Protein AF-A0AAJ2VPK1-F1 (afdb_monomer_lite)

pLDDT: mean 86.39, std 8.25, range [45.5, 94.44]

Foldseek 3Di:
DDPVVVVVVVVVLVVVVVVLVVVLVVLVVVLVVQCPDPPDDPVRVVVSVVVVVVSVVVVVVVVVVCVVVVVDDDDD

Secondary structure (DSSP, 8-state):
--HHHHHHHHHHHHHHHHHHHHHHHHHHHHHHHHHT-TT--HHHHHHHHHHHHHHHHHHHHHHHHHHHTT-S----

Structure (mmCIF, N/CA/C/O backbone):
data_AF-A0AAJ2VPK1-F1
#
_entry.id   AF-A0AAJ2VPK1-F1
#
loop_
_atom_site.group_PDB
_atom_site.id
_atom_site.type_symbol
_atom_site.label_atom_id
_atom_site.label_alt_id
_atom_site.label_comp_id
_atom_site.label_asym_id
_atom_site.label_entity_id
_atom_site.label_seq_id
_atom_site.pdbx_PDB_ins_code
_atom_site.Cartn_x
_atom_site.Cartn_y
_atom_site.Cartn_z
_atom_site.occupancy
_atom_site.B_iso_or_equiv
_atom_site.auth_seq_id
_atom_site.auth_comp_id
_atom_site.auth_asym_id
_atom_site.auth_atom_id
_atom_site.pdbx_PDB_model_num
ATOM 1 N N . MET A 1 1 ? -20.607 9.838 24.334 1.00 65.25 1 MET A N 1
ATOM 2 C CA . MET A 1 1 ? -20.485 8.957 23.158 1.00 65.25 1 MET A CA 1
ATOM 3 C C . MET A 1 1 ? -21.094 7.621 23.531 1.00 65.25 1 MET A C 1
ATOM 5 O O . MET A 1 1 ? -20.716 7.072 24.560 1.00 65.25 1 MET A O 1
ATOM 9 N N . THR A 1 2 ? -22.110 7.177 22.802 1.00 90.50 2 THR A N 1
ATOM 10 C CA . THR A 1 2 ? -22.800 5.913 23.082 1.00 90.50 2 THR A CA 1
ATOM 11 C C . THR A 1 2 ? -22.014 4.728 22.500 1.00 90.50 2 THR A C 1
ATOM 13 O O . THR A 1 2 ? -21.208 4.919 21.585 1.00 90.50 2 THR A O 1
ATOM 16 N N . PRO A 1 3 ? -22.255 3.489 22.963 1.00 85.62 3 PRO A N 1
ATOM 17 C CA . PRO A 1 3 ? -21.683 2.293 22.334 1.00 85.62 3 PRO A CA 1
ATOM 18 C C . PRO A 1 3 ? -22.044 2.154 20.843 1.00 85.62 3 PRO A C 1
ATOM 20 O O . PRO A 1 3 ? -21.279 1.601 20.051 1.00 85.62 3 PRO A O 1
ATOM 23 N N . GLN A 1 4 ? -23.205 2.681 20.441 1.00 86.81 4 GLN A N 1
ATOM 24 C CA . GLN A 1 4 ? -23.633 2.726 19.043 1.00 86.81 4 GLN A CA 1
ATOM 25 C C . GLN A 1 4 ? -22.789 3.713 18.229 1.00 86.81 4 GLN A C 1
ATOM 27 O O . GLN A 1 4 ? -22.362 3.361 17.131 1.00 86.81 4 GLN A O 1
ATOM 32 N N . ASP A 1 5 ? -22.473 4.888 18.785 1.00 81.25 5 ASP A N 1
ATOM 33 C CA . ASP A 1 5 ? -21.592 5.874 18.141 1.00 81.25 5 ASP A CA 1
ATOM 34 C C . ASP A 1 5 ? -20.180 5.305 17.938 1.00 81.25 5 ASP A C 1
ATOM 36 O O . ASP A 1 5 ? -19.610 5.430 16.857 1.00 81.25 5 ASP A O 1
ATOM 40 N N . 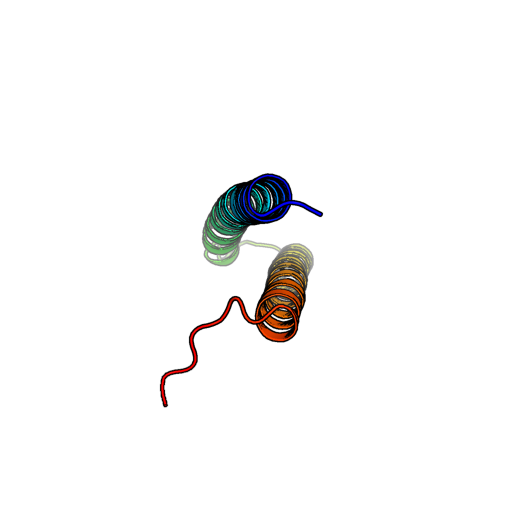GLN A 1 6 ? -19.640 4.609 18.945 1.00 78.62 6 GLN A N 1
ATOM 41 C CA . GLN A 1 6 ? -18.337 3.932 18.858 1.00 78.62 6 GLN A CA 1
ATOM 42 C C . GLN A 1 6 ? -18.326 2.860 17.765 1.00 78.62 6 GLN A C 1
ATOM 44 O O . GLN A 1 6 ? -17.419 2.813 16.937 1.00 78.62 6 GLN A O 1
ATOM 49 N N . THR A 1 7 ? -19.370 2.029 17.717 1.00 83.88 7 THR A N 1
ATOM 50 C CA . THR A 1 7 ? -19.505 0.976 16.701 1.00 83.88 7 THR A CA 1
ATOM 51 C C . THR A 1 7 ? -19.635 1.560 15.294 1.00 83.88 7 THR A C 1
ATOM 53 O O . THR A 1 7 ? -19.088 1.010 14.338 1.00 83.88 7 THR A O 1
ATOM 56 N N . TYR A 1 8 ? -20.371 2.663 15.145 1.00 84.44 8 TYR A N 1
ATOM 57 C CA . TYR A 1 8 ? -20.520 3.356 13.870 1.00 84.44 8 TYR A CA 1
ATOM 58 C C . TYR A 1 8 ? -19.186 3.932 13.383 1.00 84.44 8 TYR A C 1
ATOM 60 O O . TYR A 1 8 ? -18.806 3.685 12.240 1.00 84.44 8 TYR A O 1
ATOM 68 N N . LEU A 1 9 ? -18.458 4.642 14.251 1.00 80.31 9 LEU A N 1
ATOM 69 C CA . LEU A 1 9 ? -17.155 5.224 13.922 1.00 80.31 9 LEU A CA 1
ATOM 70 C C . LEU A 1 9 ? -16.139 4.146 13.534 1.00 80.31 9 LEU A C 1
ATOM 72 O O . LEU A 1 9 ? -15.464 4.288 12.517 1.00 80.31 9 LEU A O 1
ATOM 76 N N . LEU A 1 10 ? -16.109 3.030 14.269 1.00 82.31 10 LEU A N 1
ATOM 77 C CA . LEU A 1 10 ? -15.265 1.883 13.941 1.00 82.31 10 LEU A CA 1
ATOM 78 C C . LEU A 1 10 ? -15.605 1.301 12.561 1.00 82.31 10 LEU A C 1
ATOM 80 O O . LEU A 1 10 ? -14.722 1.096 11.734 1.00 82.31 10 LEU A O 1
ATOM 84 N N . LYS A 1 11 ? -16.892 1.076 12.266 1.00 84.06 11 LYS A N 1
ATOM 85 C CA . LYS A 1 11 ? -17.325 0.581 10.947 1.00 84.06 11 LYS A CA 1
ATOM 86 C C . LYS A 1 11 ? -16.979 1.549 9.817 1.00 84.06 11 LYS A C 1
ATOM 88 O O . LYS A 1 11 ? -16.586 1.103 8.740 1.00 84.06 11 LYS A O 1
ATOM 93 N N . ALA A 1 12 ? -17.124 2.853 10.044 1.00 80.31 12 ALA A N 1
ATOM 94 C CA . ALA A 1 12 ? -16.758 3.874 9.069 1.00 80.31 12 ALA A CA 1
ATOM 95 C C . ALA A 1 12 ? -15.245 3.866 8.792 1.00 80.31 12 ALA A C 1
ATOM 97 O O . ALA A 1 12 ? -14.848 3.858 7.626 1.00 80.31 12 ALA A O 1
ATOM 98 N N . ALA A 1 13 ? -14.417 3.779 9.839 1.00 78.12 13 ALA A N 1
ATOM 99 C CA . ALA A 1 13 ? -12.964 3.664 9.723 1.00 78.12 13 ALA A CA 1
ATOM 100 C C . ALA A 1 13 ? -12.549 2.403 8.942 1.00 78.12 13 ALA A C 1
ATOM 102 O O . ALA A 1 13 ? -11.811 2.503 7.964 1.00 78.12 13 ALA A O 1
ATOM 103 N N . LEU A 1 14 ? -13.114 1.239 9.288 1.00 82.75 14 LEU A N 1
ATOM 104 C CA . LEU A 1 14 ? -12.843 -0.030 8.600 1.00 82.75 14 LEU A CA 1
ATOM 105 C C . LEU A 1 14 ? -13.296 -0.022 7.131 1.00 82.75 14 LEU A C 1
ATOM 107 O O . LEU A 1 14 ? -12.640 -0.604 6.273 1.00 82.75 14 LEU A O 1
ATOM 111 N N . THR A 1 15 ? -14.402 0.655 6.808 1.00 83.69 15 THR A N 1
ATOM 112 C CA . THR A 1 15 ? -14.854 0.807 5.411 1.00 83.69 15 THR A CA 1
ATOM 113 C C . THR A 1 15 ? -13.870 1.653 4.597 1.00 83.69 15 THR A C 1
ATOM 115 O O . THR A 1 15 ? -13.610 1.353 3.429 1.00 83.69 15 THR A O 1
ATOM 118 N N . GLY A 1 16 ? -13.305 2.697 5.212 1.00 81.19 16 GLY A N 1
ATOM 119 C CA . GLY A 1 16 ? -12.212 3.473 4.627 1.00 81.19 16 GLY A CA 1
ATOM 120 C C . GLY A 1 16 ? -10.995 2.599 4.319 1.00 81.19 16 GLY A C 1
ATOM 121 O O . GLY A 1 16 ? -10.462 2.672 3.211 1.00 81.19 16 GLY A O 1
ATOM 122 N N . ASP A 1 17 ? -10.638 1.711 5.247 1.00 84.44 17 ASP A N 1
ATOM 123 C CA . ASP A 1 17 ? -9.482 0.816 5.113 1.00 84.44 17 ASP A CA 1
ATOM 124 C C . ASP A 1 17 ? -9.648 -0.172 3.970 1.00 84.44 17 ASP A C 1
ATOM 126 O O . ASP A 1 17 ? -8.744 -0.318 3.152 1.00 84.44 17 ASP A O 1
ATOM 130 N N . VAL A 1 18 ? -10.826 -0.792 3.848 1.00 84.12 18 VAL A N 1
ATOM 131 C CA . VAL A 1 18 ? -11.134 -1.694 2.728 1.00 84.12 18 VAL A CA 1
ATOM 132 C C . VAL A 1 18 ? -10.920 -0.982 1.393 1.00 84.12 18 VAL A C 1
ATOM 134 O O . VAL A 1 18 ? -10.254 -1.511 0.503 1.00 84.12 18 VAL A O 1
ATOM 137 N N . ARG A 1 19 ? -11.416 0.253 1.257 1.00 85.69 19 ARG A N 1
ATOM 138 C CA . ARG A 1 19 ? -11.258 1.026 0.020 1.00 85.69 19 ARG A CA 1
ATOM 139 C C . ARG A 1 19 ? -9.793 1.363 -0.269 1.00 85.69 19 ARG A C 1
ATOM 141 O O . ARG A 1 19 ? -9.374 1.284 -1.425 1.00 85.69 19 ARG A O 1
ATOM 148 N N . 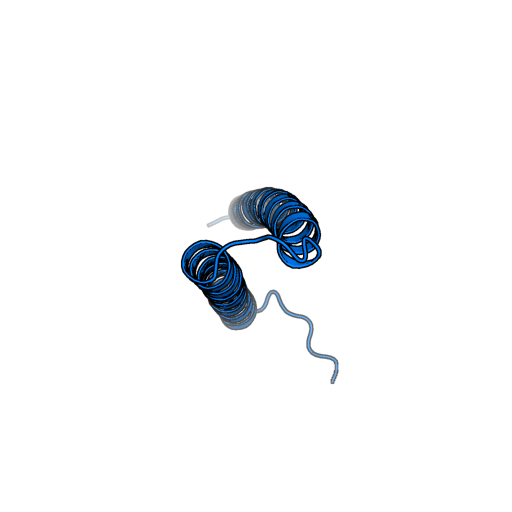GLN A 1 20 ? -9.021 1.738 0.750 1.00 85.88 20 GLN A N 1
ATOM 149 C CA . GLN A 1 20 ? -7.589 2.010 0.599 1.00 85.88 20 GLN A CA 1
ATOM 150 C C . GLN A 1 20 ? -6.818 0.746 0.205 1.00 85.88 20 GLN A C 1
ATOM 152 O O . GLN A 1 20 ? -6.006 0.790 -0.718 1.00 85.88 20 GLN A O 1
ATOM 157 N N . MET A 1 21 ? -7.122 -0.396 0.825 1.00 87.62 21 MET A N 1
ATOM 158 C CA . MET A 1 21 ? -6.518 -1.687 0.489 1.00 87.62 21 MET A CA 1
ATOM 159 C C . MET A 1 21 ? -6.834 -2.116 -0.951 1.00 87.62 21 MET A C 1
ATOM 161 O O . MET A 1 21 ? -5.941 -2.562 -1.671 1.00 87.62 21 MET A O 1
ATOM 165 N N . GLU A 1 22 ? -8.071 -1.931 -1.420 1.00 90.81 22 GLU A N 1
ATOM 166 C CA . GLU A 1 22 ? -8.438 -2.202 -2.817 1.00 90.81 22 GLU A CA 1
ATOM 167 C C . GLU A 1 22 ? -7.673 -1.314 -3.808 1.00 90.81 22 GLU A C 1
ATOM 169 O O . GLU A 1 22 ? -7.244 -1.779 -4.868 1.00 90.81 22 GLU A O 1
ATOM 174 N N . GLN A 1 23 ? -7.505 -0.027 -3.490 1.00 89.44 23 GLN A N 1
ATOM 175 C CA . GLN A 1 23 ? -6.731 0.897 -4.322 1.00 89.44 23 GLN A CA 1
ATOM 176 C C . GLN A 1 23 ? -5.258 0.501 -4.361 1.00 89.44 23 GLN A C 1
ATOM 178 O O . GLN A 1 23 ? -4.682 0.388 -5.442 1.00 89.44 23 GLN A O 1
ATOM 183 N N . ALA A 1 24 ? -4.675 0.223 -3.200 1.00 91.25 24 ALA A N 1
ATOM 184 C CA . ALA A 1 24 ? -3.304 -0.232 -3.075 1.00 91.25 24 ALA A CA 1
ATOM 185 C C . ALA A 1 24 ? -3.048 -1.527 -3.851 1.00 91.25 24 ALA A C 1
ATOM 187 O O . ALA A 1 24 ? -2.063 -1.623 -4.577 1.00 91.25 24 ALA A O 1
ATOM 188 N N . SER A 1 25 ? -3.968 -2.494 -3.776 1.00 91.50 25 SER A N 1
ATOM 189 C CA . SER A 1 25 ? -3.896 -3.740 -4.544 1.00 91.50 25 SER A CA 1
ATOM 190 C C . SER A 1 25 ? -3.830 -3.480 -6.055 1.00 91.50 25 SER A C 1
ATOM 192 O O . SER A 1 25 ? -2.995 -4.061 -6.749 1.00 91.50 25 SER A O 1
ATOM 194 N N . LYS A 1 26 ? -4.648 -2.553 -6.570 1.00 92.50 26 LYS A N 1
ATOM 195 C CA . LYS A 1 26 ? -4.630 -2.163 -7.991 1.00 92.50 26 LYS A CA 1
ATOM 196 C C . LYS A 1 26 ? -3.327 -1.466 -8.385 1.00 92.50 26 LYS A C 1
ATOM 198 O O . LYS A 1 26 ? -2.799 -1.751 -9.458 1.00 92.50 26 LYS A O 1
ATOM 203 N N . ILE A 1 27 ? -2.809 -0.582 -7.529 1.00 91.62 27 ILE A N 1
ATOM 204 C CA . ILE A 1 27 ? -1.522 0.092 -7.751 1.00 91.62 27 ILE A CA 1
ATOM 205 C C . ILE A 1 27 ? -0.399 -0.944 -7.797 1.00 91.62 27 ILE A C 1
ATOM 207 O O . ILE A 1 27 ? 0.347 -0.972 -8.769 1.00 91.62 27 ILE A O 1
ATOM 211 N N . LEU A 1 28 ? -0.323 -1.838 -6.807 1.00 92.44 28 LEU A N 1
ATOM 212 C CA . LEU A 1 28 ? 0.677 -2.907 -6.751 1.00 92.44 28 LEU A CA 1
ATOM 213 C C . LEU A 1 28 ? 0.634 -3.791 -8.000 1.00 92.44 28 LEU A C 1
ATOM 215 O O . LEU A 1 28 ? 1.679 -4.056 -8.588 1.00 92.44 28 LEU A O 1
ATOM 219 N N . ALA A 1 29 ? -0.558 -4.197 -8.444 1.00 90.75 29 ALA A N 1
ATOM 220 C CA . ALA A 1 29 ? -0.714 -4.991 -9.660 1.00 90.75 29 ALA A CA 1
ATOM 221 C C . ALA A 1 29 ? -0.223 -4.241 -10.911 1.00 90.75 29 ALA A C 1
ATOM 223 O O . ALA A 1 29 ? 0.511 -4.806 -11.723 1.00 90.75 29 ALA A O 1
ATOM 224 N N . GLY A 1 30 ? -0.586 -2.962 -11.054 1.00 90.94 30 GLY A N 1
ATOM 225 C CA . GLY 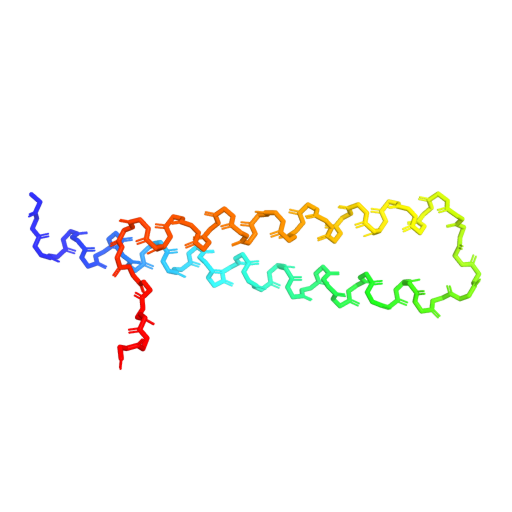A 1 30 ? -0.148 -2.126 -12.173 1.00 90.94 30 GLY A CA 1
ATOM 226 C C . GLY A 1 30 ? 1.363 -1.895 -12.177 1.00 90.94 30 GLY A C 1
ATOM 227 O O . GLY A 1 30 ? 2.010 -2.057 -13.209 1.00 90.94 30 GLY A O 1
ATOM 228 N N . VAL A 1 31 ? 1.942 -1.580 -11.017 1.00 93.12 31 VAL A N 1
ATOM 229 C CA . VAL A 1 31 ? 3.386 -1.386 -10.869 1.00 93.12 31 VAL A CA 1
ATOM 230 C C . VAL A 1 31 ? 4.144 -2.684 -11.151 1.00 93.12 31 VAL A C 1
ATOM 232 O O . VAL A 1 31 ? 5.115 -2.657 -11.900 1.00 93.12 31 VAL A O 1
ATOM 235 N N . ALA A 1 32 ? 3.691 -3.826 -10.624 1.00 89.19 32 ALA A N 1
ATOM 236 C CA . ALA A 1 32 ? 4.310 -5.124 -10.892 1.00 89.19 32 ALA A CA 1
ATOM 237 C C . ALA A 1 32 ? 4.303 -5.464 -12.391 1.00 89.19 32 ALA A C 1
ATOM 239 O O . ALA A 1 32 ? 5.313 -5.927 -12.919 1.00 89.19 32 ALA A O 1
ATOM 240 N N . MET A 1 33 ? 3.197 -5.183 -13.089 1.00 91.25 33 MET A N 1
ATOM 241 C CA . MET A 1 33 ? 3.099 -5.376 -14.537 1.00 91.25 33 MET A CA 1
ATOM 242 C C . MET A 1 33 ? 4.109 -4.509 -15.301 1.00 91.25 33 MET A C 1
ATOM 244 O O . MET A 1 33 ? 4.767 -5.003 -16.211 1.00 91.25 33 MET A O 1
ATOM 248 N N . LEU A 1 34 ? 4.253 -3.236 -14.921 1.00 90.69 34 LEU A N 1
ATOM 249 C CA . LEU A 1 34 ? 5.143 -2.284 -15.593 1.00 90.69 34 LEU A CA 1
ATOM 250 C C . LEU A 1 34 ? 6.625 -2.509 -15.266 1.00 90.69 34 LEU A C 1
ATOM 252 O O . LEU A 1 34 ? 7.475 -2.336 -16.130 1.00 90.69 34 LEU A O 1
ATOM 256 N N . LEU A 1 35 ? 6.963 -2.910 -14.039 1.00 89.00 35 LEU A N 1
ATOM 257 C CA . LEU A 1 35 ? 8.353 -3.186 -13.656 1.00 89.00 35 LE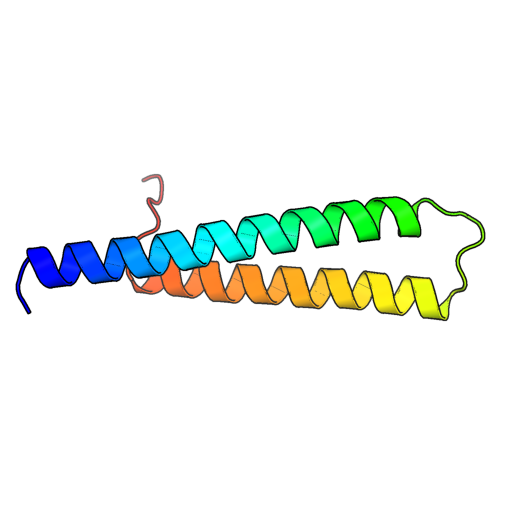U A CA 1
ATOM 258 C C . LEU A 1 35 ? 8.918 -4.449 -14.316 1.00 89.00 35 LEU A C 1
ATOM 260 O O . LEU A 1 35 ? 10.144 -4.559 -14.444 1.00 89.00 35 LEU A O 1
ATOM 264 N N . ASN A 1 36 ? 8.037 -5.370 -14.715 1.00 88.44 36 ASN A N 1
ATOM 265 C CA . ASN A 1 36 ? 8.376 -6.581 -15.458 1.00 88.44 36 ASN A CA 1
ATOM 266 C C . ASN A 1 36 ? 8.636 -6.315 -16.953 1.00 88.44 36 ASN A C 1
ATOM 268 O O . ASN A 1 36 ? 9.096 -7.205 -17.663 1.00 88.44 36 ASN A O 1
ATOM 272 N N . ASP A 1 37 ? 8.353 -5.104 -17.438 1.00 90.56 37 ASP A N 1
ATOM 273 C CA . ASP A 1 37 ? 8.746 -4.669 -18.773 1.00 90.56 37 ASP A CA 1
ATOM 274 C C . ASP A 1 37 ? 10.258 -4.373 -18.792 1.00 90.56 37 ASP A C 1
ATOM 276 O O . ASP A 1 37 ? 10.765 -3.549 -18.022 1.00 90.56 37 ASP A O 1
ATOM 280 N N . HIS A 1 38 ? 11.000 -5.078 -19.648 1.00 83.19 38 HIS A N 1
ATOM 281 C CA . HIS A 1 38 ? 12.445 -4.896 -19.796 1.00 83.19 38 HIS A CA 1
ATOM 282 C C . HIS A 1 38 ? 12.807 -3.611 -20.551 1.00 83.19 38 HIS A C 1
ATOM 284 O O . HIS A 1 38 ? 13.926 -3.124 -20.386 1.00 83.19 38 HIS A O 1
ATOM 290 N N . ASP A 1 39 ? 11.863 -3.037 -21.301 1.00 92.44 39 ASP A N 1
ATOM 291 C CA . ASP A 1 39 ? 12.060 -1.832 -22.111 1.00 92.44 39 ASP A CA 1
ATOM 292 C C . ASP A 1 39 ? 11.624 -0.552 -21.380 1.00 92.44 39 ASP A C 1
ATOM 294 O O . ASP A 1 39 ? 11.664 0.551 -21.938 1.00 92.44 39 ASP A O 1
ATOM 298 N N . ILE A 1 40 ? 11.202 -0.665 -20.117 1.00 92.00 40 ILE A N 1
ATOM 299 C CA . ILE A 1 40 ? 10.802 0.497 -19.334 1.00 92.00 40 ILE A CA 1
ATOM 300 C C . ILE A 1 40 ? 11.995 1.426 -19.078 1.00 92.00 40 ILE A C 1
ATOM 302 O O . ILE A 1 40 ? 13.033 1.032 -18.544 1.00 92.00 40 ILE A O 1
ATOM 306 N N . ASP A 1 41 ? 11.806 2.691 -19.444 1.00 94.38 41 ASP A N 1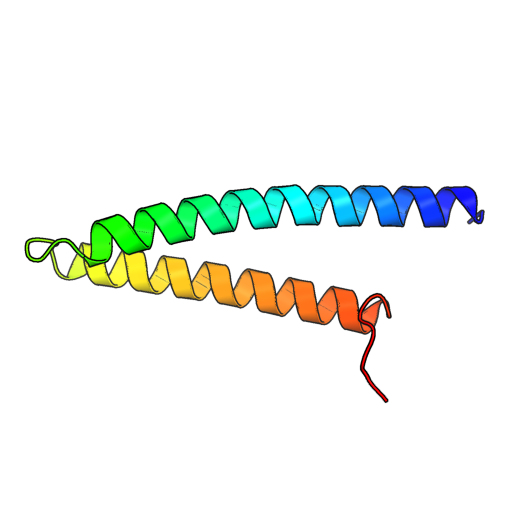
ATOM 307 C CA . ASP A 1 41 ? 12.781 3.756 -19.225 1.00 94.38 41 ASP A CA 1
ATOM 308 C C . ASP A 1 41 ? 13.161 3.906 -17.738 1.00 94.38 41 ASP A C 1
ATOM 310 O O . ASP A 1 41 ? 12.330 3.715 -16.843 1.00 94.38 41 ASP A O 1
ATOM 314 N N . GLY A 1 42 ? 14.415 4.291 -17.481 1.00 90.31 42 GLY A N 1
ATOM 315 C CA . GLY A 1 42 ? 14.968 4.418 -16.130 1.00 90.31 42 GLY A CA 1
ATOM 316 C C . GLY A 1 42 ? 14.179 5.381 -15.239 1.00 90.31 42 GLY A C 1
ATOM 317 O O . GLY A 1 42 ? 13.848 5.020 -14.111 1.00 90.31 42 GLY A O 1
ATOM 318 N N . LEU A 1 43 ? 13.772 6.545 -15.759 1.00 93.25 43 LEU A N 1
ATOM 319 C CA . LEU A 1 43 ? 12.989 7.521 -14.988 1.00 93.25 43 LEU A CA 1
ATOM 320 C C . LEU A 1 43 ? 11.597 6.979 -14.648 1.00 93.25 43 LEU A C 1
ATOM 322 O O . LEU A 1 43 ? 11.081 7.203 -13.554 1.00 93.25 43 LEU A O 1
ATOM 326 N N . LYS A 1 44 ? 10.980 6.231 -15.571 1.00 92.56 44 LYS A N 1
ATOM 327 C CA . LYS A 1 44 ? 9.689 5.575 -15.312 1.00 92.56 44 LYS A CA 1
ATOM 328 C C . LYS A 1 44 ? 9.827 4.500 -14.239 1.00 92.56 44 LYS A C 1
ATOM 330 O O . LYS A 1 44 ? 8.967 4.404 -13.369 1.00 92.56 44 LYS A O 1
ATOM 335 N N . ARG A 1 45 ? 10.905 3.713 -14.278 1.00 93.19 45 ARG A N 1
ATOM 336 C CA . ARG A 1 45 ? 11.201 2.700 -13.257 1.00 93.19 45 ARG A CA 1
ATOM 337 C C . ARG A 1 45 ? 11.379 3.336 -11.878 1.00 93.19 45 ARG A C 1
ATOM 339 O O . ARG A 1 45 ? 10.780 2.852 -10.924 1.00 93.19 45 ARG A O 1
ATOM 346 N N . GLU A 1 46 ? 12.134 4.427 -11.780 1.00 93.62 46 GLU A N 1
ATOM 347 C CA . GLU A 1 46 ? 12.313 5.181 -10.531 1.00 93.62 46 GLU A CA 1
ATOM 348 C C . GLU A 1 46 ? 10.984 5.732 -9.999 1.00 93.62 46 GLU A C 1
ATOM 350 O O . GLU A 1 46 ? 10.661 5.521 -8.833 1.00 93.62 46 GLU A O 1
ATOM 355 N N . ALA A 1 47 ? 10.155 6.337 -10.855 1.00 93.38 47 ALA A N 1
ATOM 356 C CA . ALA A 1 47 ? 8.839 6.840 -10.455 1.00 93.38 47 ALA A CA 1
ATOM 357 C C . ALA A 1 47 ? 7.898 5.730 -9.943 1.00 93.38 47 ALA A C 1
ATOM 359 O O . ALA A 1 47 ? 7.119 5.939 -9.009 1.00 93.38 47 ALA A O 1
ATOM 360 N N . LEU A 1 48 ? 7.967 4.531 -10.530 1.00 94.25 48 LEU A N 1
ATOM 361 C CA . LEU A 1 48 ? 7.210 3.371 -10.056 1.00 94.25 48 LEU A CA 1
ATOM 362 C C . LEU A 1 48 ? 7.721 2.866 -8.703 1.00 94.25 48 LEU A C 1
ATOM 364 O O . LEU A 1 48 ? 6.909 2.523 -7.848 1.00 94.25 48 LEU A O 1
ATOM 368 N N . ILE A 1 49 ? 9.038 2.848 -8.488 1.00 92.75 49 ILE A N 1
ATOM 369 C CA . ILE A 1 49 ? 9.632 2.501 -7.189 1.00 92.75 49 ILE A CA 1
ATOM 370 C C . ILE A 1 49 ? 9.209 3.516 -6.121 1.00 92.75 49 ILE A C 1
ATOM 372 O O . ILE A 1 49 ? 8.782 3.109 -5.043 1.00 92.75 49 ILE A O 1
ATOM 376 N N . GLU A 1 50 ? 9.243 4.811 -6.434 1.00 93.94 50 GLU A N 1
ATOM 377 C CA . GLU A 1 50 ? 8.775 5.873 -5.535 1.00 93.94 50 GLU A CA 1
ATOM 378 C C . GLU A 1 50 ? 7.288 5.699 -5.189 1.00 93.94 50 GLU A C 1
ATOM 380 O O . GLU A 1 50 ? 6.882 5.824 -4.037 1.00 93.94 50 GLU A O 1
ATOM 385 N N . THR A 1 51 ? 6.468 5.310 -6.170 1.00 93.06 51 THR A N 1
ATOM 386 C CA . THR A 1 51 ? 5.045 5.005 -5.945 1.00 93.06 51 THR A CA 1
ATOM 387 C C . THR A 1 51 ? 4.862 3.854 -4.951 1.00 93.06 51 THR A C 1
ATOM 389 O O . THR A 1 51 ? 3.984 3.922 -4.090 1.00 93.06 51 THR A O 1
ATOM 392 N N . LEU A 1 52 ? 5.685 2.801 -5.038 1.00 93.38 52 LEU A N 1
ATOM 393 C CA . LEU A 1 52 ? 5.661 1.695 -4.072 1.00 93.38 52 LEU A CA 1
ATOM 394 C C . LEU A 1 52 ? 6.081 2.152 -2.676 1.00 93.38 52 LEU A C 1
ATOM 396 O O . LEU A 1 52 ? 5.470 1.732 -1.695 1.00 93.38 52 LEU A O 1
ATOM 400 N N . TRP A 1 53 ? 7.090 3.018 -2.593 1.00 94.44 53 TRP A N 1
ATOM 401 C CA . TRP A 1 53 ? 7.550 3.602 -1.337 1.00 94.44 53 TRP A CA 1
ATOM 402 C C . TRP A 1 53 ? 6.449 4.413 -0.654 1.00 94.44 53 TRP A C 1
ATOM 404 O O . TRP A 1 53 ? 6.105 4.125 0.490 1.00 94.44 53 TRP A O 1
ATOM 414 N N . LEU A 1 54 ? 5.818 5.342 -1.376 1.00 92.31 54 LEU A N 1
ATOM 415 C CA . LEU A 1 54 ? 4.707 6.150 -0.861 1.00 92.31 54 LEU A CA 1
ATOM 416 C C . LEU A 1 54 ? 3.528 5.286 -0.394 1.00 92.31 54 LEU A C 1
ATOM 418 O O . LEU A 1 54 ? 2.920 5.553 0.647 1.00 92.31 54 LEU A O 1
ATOM 422 N N . LEU A 1 55 ? 3.212 4.229 -1.148 1.00 92.75 55 LEU A N 1
ATOM 423 C CA . LEU A 1 55 ? 2.159 3.292 -0.774 1.00 92.75 55 LEU A CA 1
ATOM 424 C C . LEU A 1 55 ? 2.505 2.530 0.511 1.00 92.75 55 LEU A C 1
ATOM 426 O O . LEU A 1 55 ? 1.646 2.373 1.377 1.00 92.75 55 LEU A O 1
ATOM 4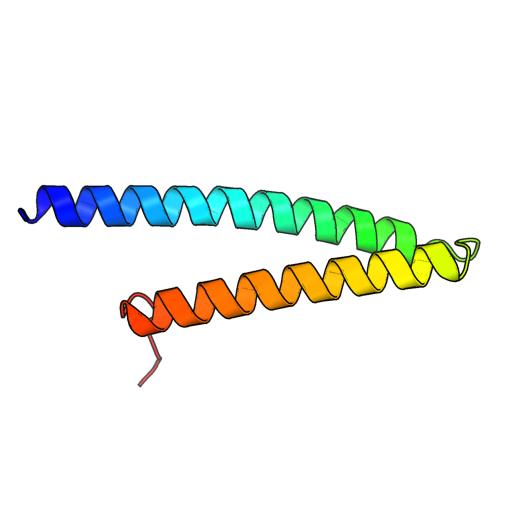30 N N . SER A 1 56 ? 3.759 2.091 0.648 1.00 91.44 56 SER A N 1
ATOM 431 C CA . SER A 1 56 ? 4.257 1.432 1.857 1.00 91.44 56 SER A CA 1
ATOM 432 C C . SER A 1 56 ? 4.171 2.354 3.071 1.00 91.44 56 SER A C 1
ATOM 434 O O . SER A 1 56 ? 3.610 1.955 4.087 1.00 91.44 56 SER A O 1
ATOM 436 N N . SER A 1 57 ? 4.638 3.601 2.957 1.00 91.38 57 SER A N 1
ATOM 437 C CA . SER A 1 57 ? 4.560 4.582 4.049 1.00 91.38 57 SER A CA 1
ATOM 438 C C . SER A 1 57 ? 3.116 4.849 4.479 1.00 91.38 57 SER A C 1
ATOM 440 O O . SER A 1 57 ? 2.823 4.871 5.669 1.00 91.38 57 SER A O 1
ATOM 442 N N . THR A 1 58 ? 2.184 4.944 3.524 1.00 89.25 58 THR A N 1
ATOM 443 C CA . THR A 1 58 ? 0.749 5.106 3.828 1.00 89.25 58 THR A CA 1
ATOM 444 C C . THR A 1 58 ? 0.201 3.927 4.645 1.00 89.25 58 THR A C 1
ATOM 446 O O . THR A 1 58 ? -0.618 4.107 5.547 1.00 89.25 58 THR A O 1
ATOM 449 N N . PHE A 1 59 ? 0.639 2.700 4.347 1.00 89.12 59 PHE A N 1
ATOM 450 C CA . PHE A 1 59 ? 0.236 1.523 5.116 1.00 89.12 59 PHE A CA 1
ATOM 451 C C . PHE A 1 59 ? 0.850 1.473 6.511 1.00 89.12 59 PHE A C 1
ATOM 453 O O . PHE A 1 59 ? 0.172 1.049 7.446 1.00 89.12 59 PHE A O 1
ATOM 460 N N . GLU A 1 60 ? 2.100 1.901 6.661 1.00 90.25 60 GLU A N 1
ATOM 461 C CA . GLU A 1 60 ? 2.755 1.997 7.966 1.00 90.25 60 GLU A CA 1
ATOM 462 C C . GLU A 1 60 ? 2.046 3.012 8.863 1.00 90.25 60 GLU A C 1
ATOM 464 O O . GLU A 1 60 ? 1.665 2.654 9.974 1.00 90.25 60 GLU A O 1
ATOM 469 N N . GLU A 1 61 ? 1.743 4.210 8.354 1.00 89.62 61 GLU A N 1
ATOM 470 C CA . GLU A 1 61 ? 0.957 5.218 9.081 1.00 89.62 61 GLU A CA 1
ATOM 471 C C . GLU A 1 61 ? -0.399 4.661 9.531 1.00 89.62 61 GLU A C 1
ATOM 473 O O . GLU A 1 61 ? -0.832 4.864 10.669 1.00 89.62 61 GLU A O 1
ATOM 478 N N . ARG A 1 62 ? -1.081 3.914 8.652 1.00 86.62 62 ARG A N 1
ATOM 479 C CA . ARG A 1 62 ? -2.378 3.330 8.996 1.00 86.62 62 ARG A CA 1
ATOM 480 C C . ARG A 1 62 ? -2.264 2.222 10.041 1.00 86.62 62 ARG A C 1
ATOM 482 O O . ARG A 1 62 ? -3.111 2.148 10.932 1.00 86.62 62 ARG A O 1
ATOM 489 N N . ARG A 1 63 ? -1.245 1.366 9.943 1.00 86.62 63 ARG A N 1
ATOM 490 C CA . ARG A 1 63 ? -0.940 0.341 10.952 1.00 86.62 63 ARG A CA 1
ATOM 491 C C . ARG A 1 63 ? -0.682 0.991 12.309 1.00 86.62 63 ARG A C 1
ATOM 493 O O . ARG A 1 63 ? -1.240 0.527 13.299 1.00 86.62 63 ARG A O 1
ATOM 500 N N . ASP A 1 64 ? 0.124 2.045 12.342 1.00 89.06 64 ASP A N 1
ATOM 501 C CA . ASP A 1 64 ? 0.489 2.733 13.580 1.00 89.06 64 ASP A CA 1
ATOM 502 C C . ASP A 1 64 ? -0.750 3.344 14.241 1.00 89.06 64 ASP A C 1
ATOM 504 O O . ASP A 1 64 ? -0.989 3.103 15.423 1.00 89.06 64 ASP A O 1
ATOM 508 N N . TRP A 1 65 ? -1.629 3.985 13.463 1.00 86.62 65 TRP A N 1
ATOM 509 C CA . TRP A 1 65 ? -2.922 4.458 13.968 1.00 86.62 65 TRP A CA 1
ATOM 510 C C . TRP A 1 65 ? -3.796 3.321 14.525 1.00 86.62 65 TRP A C 1
ATOM 512 O O . TRP A 1 65 ? -4.364 3.442 15.607 1.00 86.62 65 TRP A O 1
ATOM 522 N N . LEU A 1 66 ? -3.902 2.188 13.814 1.00 83.69 66 LEU A N 1
ATOM 523 C CA . LEU A 1 66 ? -4.674 1.031 14.292 1.00 83.69 66 LEU A CA 1
ATOM 524 C C . LEU A 1 66 ? -4.111 0.479 15.609 1.00 83.69 66 LEU A C 1
ATOM 526 O O . LEU A 1 66 ? -4.872 -0.002 16.448 1.00 83.69 66 LEU A O 1
ATOM 530 N N . GLN A 1 67 ? -2.791 0.528 15.786 1.00 85.81 67 GLN A N 1
ATOM 531 C CA . GLN A 1 67 ? -2.126 0.099 17.009 1.00 85.81 67 GLN A CA 1
ATOM 532 C C . GLN A 1 67 ? -2.364 1.081 18.163 1.00 85.81 67 GLN A C 1
ATOM 534 O O . GLN A 1 67 ? -2.679 0.632 19.265 1.00 85.81 67 GLN A O 1
ATOM 539 N N . GLU A 1 68 ? -2.267 2.391 17.922 1.00 86.81 68 GLU A N 1
ATOM 540 C CA . GLU A 1 68 ? -2.560 3.441 18.912 1.00 86.81 68 GLU A CA 1
ATOM 541 C C . GLU A 1 68 ? -4.002 3.365 19.426 1.00 86.81 68 GLU A C 1
ATOM 543 O O . GLU A 1 68 ? -4.251 3.503 20.623 1.00 86.81 68 GLU A O 1
ATOM 548 N N . GLU A 1 69 ? -4.947 3.069 18.537 1.00 83.31 69 GLU A N 1
ATOM 549 C CA . GLU A 1 69 ? -6.359 2.903 18.881 1.00 83.31 69 GLU A CA 1
ATOM 550 C C . GLU A 1 69 ? -6.688 1.524 19.490 1.00 83.31 69 GLU A C 1
ATOM 552 O O . GLU A 1 69 ? -7.825 1.269 19.893 1.00 83.31 69 GLU A O 1
ATOM 557 N N . GLY A 1 70 ? -5.712 0.612 19.571 1.00 82.06 70 GLY A N 1
ATOM 558 C CA . GLY A 1 70 ? -5.890 -0.722 20.151 1.00 82.06 70 GLY A CA 1
ATOM 559 C C . GLY A 1 70 ? -6.698 -1.692 19.281 1.00 82.06 70 GLY A C 1
ATOM 560 O O . GLY A 1 70 ? -7.243 -2.670 19.792 1.00 82.06 70 GLY A O 1
ATOM 561 N N . TYR A 1 71 ? -6.782 -1.449 17.971 1.00 77.62 71 TYR A N 1
ATOM 562 C CA . TYR A 1 71 ? -7.472 -2.323 17.014 1.00 77.62 71 TYR A CA 1
ATOM 563 C C . TYR A 1 71 ? -6.600 -3.472 16.485 1.00 77.62 71 TYR A C 1
ATOM 565 O O . TYR A 1 71 ? -7.106 -4.355 15.791 1.00 77.62 71 TYR A O 1
ATOM 573 N N . VAL A 1 72 ? -5.304 -3.495 16.808 1.00 78.12 72 VAL A N 1
ATOM 574 C CA . VAL A 1 72 ? -4.396 -4.600 16.467 1.00 78.12 72 VAL A CA 1
ATOM 575 C C . VAL A 1 72 ? -4.409 -5.641 17.586 1.00 78.12 72 VAL A C 1
ATOM 577 O O . VAL A 1 72 ? -4.054 -5.346 18.724 1.00 78.12 72 VAL A O 1
ATOM 580 N N . CYS A 1 73 ? -4.776 -6.883 17.260 1.00 69.06 73 CYS A N 1
ATOM 581 C CA . CYS A 1 73 ? -4.548 -8.018 18.153 1.00 69.06 73 CYS A CA 1
ATOM 582 C C . CYS A 1 73 ? -3.075 -8.428 18.059 1.00 69.06 73 CYS A C 1
ATOM 584 O O . CYS A 1 73 ? -2.667 -9.028 17.066 1.00 69.06 73 CYS A O 1
ATOM 586 N N . SER A 1 74 ? -2.275 -8.102 19.070 1.00 67.38 74 SER A N 1
ATOM 587 C CA . SER A 1 74 ? -0.966 -8.724 19.250 1.00 67.38 74 SER A CA 1
ATOM 588 C C . SER A 1 74 ? -1.157 -10.116 19.851 1.00 67.38 74 SER A C 1
ATOM 590 O O . SER A 1 74 ? -1.823 -10.269 20.876 1.00 67.38 74 SER A O 1
ATOM 592 N N . GLU A 1 75 ? -0.599 -11.144 19.209 1.00 60.97 75 GLU A N 1
ATOM 593 C CA . GLU A 1 75 ? -0.449 -12.448 19.859 1.00 60.97 75 GLU A CA 1
ATOM 594 C C . GLU A 1 75 ? 0.451 -12.255 21.094 1.00 60.97 75 GLU A C 1
ATOM 596 O O . GLU A 1 75 ? 1.550 -11.704 20.980 1.00 60.97 75 GLU A O 1
ATOM 601 N N . GLN A 1 76 ? -0.063 -12.619 22.274 1.00 45.50 76 GLN A N 1
ATOM 602 C CA . GLN A 1 76 ? 0.677 -12.661 23.541 1.00 45.50 76 GLN A CA 1
ATOM 603 C C . GLN A 1 76 ? 1.308 -14.033 23.747 1.00 45.50 76 GLN A C 1
ATOM 605 O O . GLN A 1 76 ? 0.611 -15.038 23.474 1.00 45.50 76 GLN A O 1
#

Radius of gyration: 17.17 Å; chains: 1; bounding box: 39×22×46 Å

Organism: NCBI:txid272774

Sequence (76 aa):
MTPQDQTYLLKAALTGDVRQMEQASKILAGVAMLLNDHDIDGLKREALIETLWLLSSTFEERRDWLQEEGYVCSEQ